Protein AF-A0AAV3XFU6-F1 (afdb_monomer_lite)

Secondary structu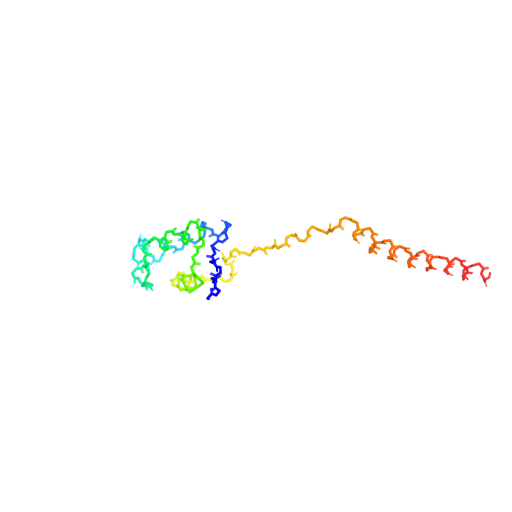re (DSSP, 8-state):
---PPPB-B-GGGHHHHHHHHHHH-SSHHHHHHHHTS-HHHHHHHHTT--B-HHHHHHHHHHTT--HHHHB----------HHHHHHHHHHHHHHHHHHHHHHHHHHHT-

Organism: NCBI:txid2530354

Structure (mmCIF, N/CA/C/O backbone):
data_AF-A0AAV3XFU6-F1
#
_entry.id   AF-A0AAV3XFU6-F1
#
loop_
_atom_site.group_PDB
_atom_site.id
_atom_site.type_symbol
_atom_site.label_atom_id
_atom_site.label_alt_id
_atom_site.label_comp_id
_atom_site.label_asym_id
_atom_site.label_entity_id
_atom_site.label_seq_id
_atom_site.pdbx_PDB_ins_code
_atom_site.Cartn_x
_atom_site.Cartn_y
_atom_site.Cartn_z
_atom_site.occupancy
_atom_site.B_iso_or_equiv
_atom_site.auth_seq_id
_atom_site.auth_comp_id
_atom_site.auth_asym_id
_atom_site.auth_atom_id
_atom_site.pdbx_PDB_model_num
ATOM 1 N N . MET A 1 1 ? 20.176 -5.667 11.728 1.00 44.34 1 MET A N 1
ATOM 2 C CA . MET A 1 1 ? 18.851 -5.887 11.102 1.00 44.34 1 MET A CA 1
ATOM 3 C C . MET A 1 1 ? 18.817 -5.168 9.766 1.00 44.34 1 MET A C 1
ATOM 5 O O . MET A 1 1 ? 18.976 -3.953 9.751 1.00 44.34 1 MET A O 1
ATOM 9 N N . ALA A 1 2 ? 18.648 -5.893 8.660 1.00 57.88 2 ALA A N 1
ATOM 10 C CA . ALA A 1 2 ? 18.373 -5.267 7.370 1.00 57.88 2 ALA A CA 1
ATOM 11 C C . ALA A 1 2 ? 16.975 -4.628 7.427 1.00 57.88 2 ALA A C 1
ATOM 13 O O . ALA A 1 2 ? 16.014 -5.279 7.835 1.00 57.88 2 ALA A O 1
ATOM 14 N N . ARG A 1 3 ? 16.856 -3.344 7.076 1.00 69.12 3 ARG A N 1
ATOM 15 C CA . ARG A 1 3 ? 15.548 -2.701 6.919 1.00 69.12 3 ARG A CA 1
ATOM 16 C C . ARG A 1 3 ? 14.940 -3.218 5.621 1.00 69.12 3 ARG A C 1
ATOM 18 O O . ARG A 1 3 ? 15.413 -2.852 4.551 1.00 69.12 3 ARG A O 1
ATOM 25 N N . THR A 1 4 ? 13.919 -4.065 5.711 1.00 75.25 4 THR A N 1
ATOM 26 C CA . THR A 1 4 ? 13.158 -4.468 4.525 1.00 75.25 4 THR A CA 1
ATOM 27 C C . THR A 1 4 ? 12.521 -3.218 3.913 1.00 75.25 4 THR A C 1
ATOM 29 O O . THR A 1 4 ? 11.790 -2.516 4.622 1.00 75.25 4 THR A O 1
ATOM 32 N N . PRO A 1 5 ? 12.806 -2.890 2.642 1.00 85.38 5 PRO A N 1
ATOM 33 C CA . PRO A 1 5 ? 12.225 -1.722 2.001 1.00 85.38 5 PRO A CA 1
ATOM 34 C C . PRO A 1 5 ? 10.698 -1.852 1.935 1.00 85.38 5 PRO A C 1
ATOM 36 O O . PRO A 1 5 ? 10.150 -2.945 1.783 1.00 85.38 5 PRO A O 1
ATOM 39 N N . GLY A 1 6 ? 10.006 -0.724 2.091 1.00 92.19 6 GLY A N 1
ATOM 40 C CA . GLY A 1 6 ? 8.549 -0.686 2.024 1.00 92.19 6 GLY A CA 1
ATOM 41 C C . GLY A 1 6 ? 8.031 -0.882 0.599 1.00 92.19 6 GLY A C 1
ATOM 42 O O . GLY A 1 6 ? 8.666 -0.466 -0.368 1.00 92.19 6 GLY A O 1
ATOM 43 N N . ILE A 1 7 ? 6.841 -1.464 0.485 1.00 95.88 7 ILE A N 1
ATOM 44 C CA . ILE A 1 7 ? 6.107 -1.622 -0.773 1.00 95.88 7 ILE A CA 1
ATOM 45 C C . ILE A 1 7 ? 5.069 -0.505 -0.861 1.00 95.88 7 ILE A C 1
ATOM 47 O O . ILE A 1 7 ? 4.484 -0.103 0.145 1.00 95.88 7 ILE A O 1
ATOM 51 N N . ARG A 1 8 ? 4.837 0.016 -2.065 1.00 97.06 8 ARG A N 1
ATOM 52 C CA . ARG A 1 8 ? 3.819 1.039 -2.323 1.00 97.06 8 ARG A CA 1
ATOM 53 C C . ARG A 1 8 ? 2.912 0.638 -3.474 1.00 97.06 8 ARG A C 1
ATOM 55 O O . ARG A 1 8 ? 3.316 -0.126 -4.349 1.00 97.06 8 ARG A O 1
ATOM 62 N N . VAL A 1 9 ? 1.705 1.196 -3.475 1.00 97.75 9 VAL A N 1
ATOM 63 C CA . VAL A 1 9 ? 0.767 1.072 -4.593 1.00 97.75 9 VAL A CA 1
ATOM 64 C C . VAL A 1 9 ? 1.355 1.815 -5.787 1.00 97.75 9 VAL A C 1
ATOM 66 O O . VAL A 1 9 ? 1.890 2.916 -5.632 1.00 97.75 9 VAL A O 1
ATOM 69 N N . SER A 1 10 ? 1.278 1.205 -6.963 1.00 96.94 10 SER A N 1
ATOM 70 C CA . SER A 1 10 ? 1.726 1.831 -8.198 1.00 96.94 10 SER A CA 1
ATOM 71 C C . SER A 1 10 ? 0.837 3.031 -8.553 1.00 96.94 10 SER A C 1
ATOM 73 O O . SER A 1 10 ? -0.381 2.930 -8.372 1.00 96.94 10 SER A O 1
ATOM 75 N N . PRO A 1 11 ? 1.386 4.166 -9.031 1.00 95.75 11 PRO A N 1
ATOM 76 C CA . PRO A 1 11 ? 0.608 5.375 -9.309 1.00 95.75 11 PRO A CA 1
ATOM 77 C C . PRO A 1 11 ? -0.644 5.136 -10.163 1.00 9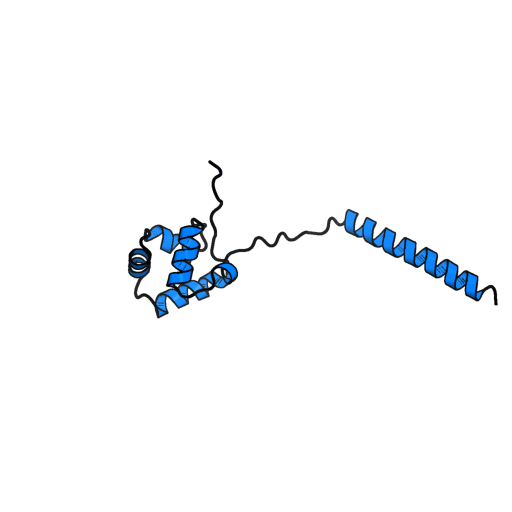5.75 11 PRO A C 1
ATOM 79 O O . PRO A 1 11 ? -1.711 5.661 -9.845 1.00 95.75 11 PRO A O 1
ATOM 82 N N . GLU A 1 12 ? -0.548 4.280 -11.180 1.00 96.44 12 GLU A N 1
ATOM 83 C CA . GLU A 1 12 ? -1.643 3.921 -12.084 1.00 96.44 12 GLU A CA 1
ATOM 84 C C . GLU A 1 12 ? -2.782 3.137 -11.405 1.00 96.44 12 GLU A C 1
ATOM 86 O O . GLU A 1 12 ? -3.911 3.134 -11.889 1.00 96.44 12 GLU A O 1
ATOM 91 N N . HIS A 1 13 ? -2.525 2.533 -10.242 1.00 97.56 13 HIS A N 1
ATOM 92 C CA . HIS A 1 13 ? -3.503 1.754 -9.482 1.00 97.56 13 HIS A CA 1
ATOM 93 C C . HIS A 1 13 ? -4.111 2.516 -8.293 1.00 97.56 13 HIS A C 1
ATOM 95 O O . HIS A 1 13 ? -5.066 2.025 -7.688 1.00 97.56 13 HIS A O 1
ATOM 101 N N . ILE A 1 14 ? -3.624 3.719 -7.954 1.00 97.31 14 ILE A N 1
ATOM 102 C CA . ILE A 1 14 ? -4.099 4.482 -6.781 1.00 97.31 14 ILE A CA 1
ATOM 103 C C . ILE A 1 14 ? -5.614 4.711 -6.835 1.00 97.31 14 ILE A C 1
ATOM 105 O O . ILE A 1 14 ? -6.313 4.513 -5.836 1.00 97.31 14 ILE A O 1
ATOM 109 N N . GLN A 1 15 ? -6.137 5.102 -7.998 1.00 97.25 15 GLN A N 1
ATOM 110 C CA . GLN A 1 15 ? -7.563 5.383 -8.145 1.00 97.25 15 GLN A CA 1
ATOM 111 C C . GLN A 1 15 ? -8.412 4.113 -8.003 1.00 97.25 15 GLN A C 1
ATOM 113 O O . GLN A 1 15 ? -9.414 4.123 -7.288 1.00 97.25 15 GLN A O 1
ATOM 118 N N . THR A 1 16 ? -7.978 3.005 -8.606 1.00 96.50 16 THR A N 1
ATOM 119 C CA . THR A 1 16 ? -8.628 1.687 -8.502 1.00 96.50 16 THR A CA 1
ATOM 120 C C . THR A 1 16 ? -8.714 1.217 -7.052 1.00 96.50 16 THR A C 1
ATOM 122 O O . THR A 1 16 ? -9.761 0.761 -6.582 1.00 96.50 16 THR A O 1
ATOM 125 N N . VAL A 1 17 ? -7.622 1.378 -6.307 1.00 96.81 17 VAL A N 1
ATOM 126 C CA . VAL A 1 17 ? -7.542 0.996 -4.898 1.00 96.81 17 VAL A CA 1
ATOM 127 C C . VAL A 1 17 ? -8.494 1.857 -4.051 1.00 96.81 17 VAL A C 1
ATOM 129 O O . VAL A 1 17 ? -9.263 1.316 -3.255 1.00 96.81 17 VAL A O 1
ATOM 132 N N . LYS A 1 18 ? -8.547 3.180 -4.280 1.00 97.06 18 LYS A N 1
ATOM 133 C CA . LYS A 1 18 ? -9.506 4.083 -3.607 1.00 97.06 18 LYS A CA 1
ATOM 134 C C . LYS A 1 18 ? -10.966 3.746 -3.923 1.00 97.06 18 LYS A C 1
ATOM 136 O O . LYS A 1 18 ? -11.788 3.726 -3.015 1.00 97.06 18 LYS A O 1
ATOM 141 N N . GLN A 1 19 ? -11.302 3.443 -5.175 1.00 96.69 19 GLN A N 1
ATOM 142 C CA . GLN A 1 19 ? -12.661 3.024 -5.546 1.00 96.69 19 GLN A CA 1
ATOM 143 C C . GLN A 1 19 ? -13.067 1.716 -4.858 1.00 96.69 19 GLN A C 1
ATOM 145 O O . GLN A 1 19 ? -14.212 1.565 -4.435 1.00 96.69 19 GLN A O 1
ATOM 150 N N . THR A 1 20 ? -12.125 0.785 -4.706 1.00 96.00 20 THR A N 1
ATOM 151 C CA . THR A 1 20 ? -12.364 -0.493 -4.023 1.00 96.00 20 THR A CA 1
ATOM 152 C C . THR A 1 20 ? -12.670 -0.299 -2.539 1.00 96.00 20 THR A C 1
ATOM 154 O O . THR A 1 20 ? -13.543 -0.989 -2.015 1.00 96.00 20 THR A O 1
ATOM 157 N N . LEU A 1 21 ? -12.022 0.672 -1.879 1.00 95.44 21 LEU A N 1
ATOM 158 C CA . LEU A 1 21 ? -12.353 1.046 -0.502 1.00 95.44 21 LEU A CA 1
ATOM 159 C C . LEU A 1 21 ? -13.837 1.399 -0.379 1.00 95.44 21 LEU A C 1
ATOM 161 O O . LEU A 1 21 ? -14.528 0.753 0.395 1.00 95.44 21 LEU A O 1
ATOM 165 N N . TYR A 1 22 ? -14.334 2.350 -1.178 1.00 92.56 22 TYR A N 1
ATOM 166 C CA . TYR A 1 22 ? -15.724 2.821 -1.087 1.00 92.56 22 TYR A CA 1
ATOM 167 C C . TYR A 1 22 ? -16.769 1.729 -1.349 1.00 92.56 22 TYR A C 1
ATOM 169 O O . TYR A 1 22 ? -17.897 1.835 -0.880 1.00 92.56 22 TYR A O 1
ATOM 177 N N . ARG A 1 23 ? -16.407 0.672 -2.086 1.00 94.31 23 ARG A N 1
ATOM 178 C CA . ARG A 1 23 ? -17.294 -0.471 -2.353 1.00 94.31 23 ARG A CA 1
ATOM 179 C C . ARG A 1 23 ? -17.383 -1.460 -1.191 1.00 94.31 23 ARG A C 1
ATOM 181 O O . ARG A 1 23 ? -18.346 -2.213 -1.128 1.00 94.31 23 ARG A O 1
ATOM 188 N N . ARG A 1 24 ? -16.370 -1.515 -0.321 1.00 94.62 24 ARG A N 1
ATOM 189 C CA . ARG A 1 24 ? -16.245 -2.546 0.727 1.00 94.62 24 ARG A CA 1
ATOM 190 C C . ARG A 1 24 ? -16.285 -1.990 2.146 1.00 94.62 24 ARG A C 1
ATOM 192 O O . ARG A 1 24 ? -16.674 -2.707 3.058 1.00 94.62 24 ARG A O 1
ATOM 199 N N . PHE A 1 25 ? -15.871 -0.742 2.332 1.00 95.81 25 PHE A N 1
ATOM 200 C CA . PHE A 1 25 ? -15.739 -0.097 3.630 1.00 95.81 25 PHE A CA 1
ATOM 201 C C . PHE A 1 25 ? -16.299 1.327 3.568 1.00 95.81 25 PHE A C 1
ATOM 203 O O . PHE A 1 25 ? -15.934 2.083 2.663 1.00 95.81 25 PHE A O 1
ATOM 210 N N . PRO A 1 26 ? -17.122 1.741 4.546 1.00 93.69 26 PRO A N 1
ATOM 211 C CA . PRO A 1 26 ? -17.630 3.109 4.604 1.00 93.69 26 PRO A CA 1
ATOM 212 C C . PRO A 1 26 ? -16.513 4.150 4.760 1.00 93.69 26 PRO A C 1
ATOM 214 O O . PRO A 1 26 ? -16.572 5.228 4.166 1.00 93.69 26 PRO A O 1
ATOM 217 N N . ARG A 1 27 ? -15.482 3.852 5.566 1.00 96.31 27 ARG A N 1
ATOM 218 C CA . ARG A 1 27 ? -14.363 4.760 5.860 1.00 96.31 27 ARG A CA 1
ATOM 219 C C . ARG A 1 27 ? -13.039 3.999 5.962 1.00 96.31 27 ARG A C 1
ATOM 221 O O . ARG A 1 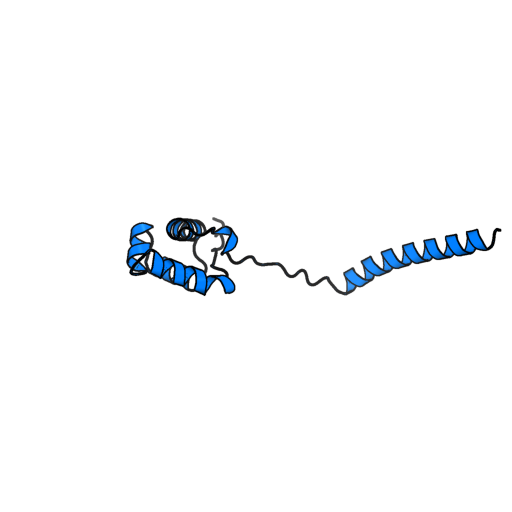27 ? -12.989 2.802 6.221 1.00 96.31 27 ARG A O 1
ATOM 228 N N . GLN A 1 28 ? -11.926 4.729 5.849 1.00 97.31 28 GLN A N 1
ATOM 229 C CA . GLN A 1 28 ? -10.583 4.154 6.034 1.00 97.31 28 GLN A CA 1
ATOM 230 C C . GLN A 1 28 ? -10.335 3.607 7.447 1.00 97.31 28 GLN A C 1
ATOM 232 O O . GLN A 1 28 ? -9.514 2.707 7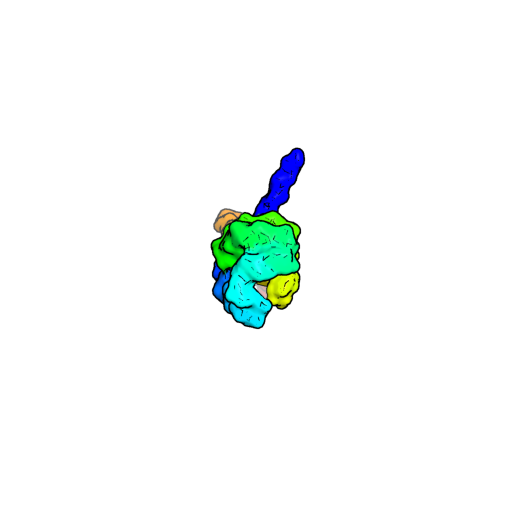.593 1.00 97.31 28 GLN A O 1
ATOM 237 N N . ILE A 1 29 ? -10.998 4.154 8.475 1.00 97.88 29 ILE A N 1
ATOM 238 C CA . ILE A 1 29 ? -10.846 3.659 9.852 1.00 97.88 29 ILE A CA 1
ATOM 239 C C . ILE A 1 29 ? -11.449 2.260 10.005 1.00 97.88 29 ILE A C 1
ATOM 241 O O . ILE A 1 29 ? -10.816 1.407 10.609 1.00 97.88 29 ILE A O 1
ATOM 245 N N . ASP A 1 30 ? -12.579 1.992 9.345 1.00 98.00 30 ASP A N 1
ATOM 246 C CA . ASP A 1 30 ? -13.245 0.689 9.405 1.00 98.00 30 ASP A CA 1
ATOM 247 C C . ASP A 1 30 ? -12.357 -0.401 8.766 1.00 98.00 30 ASP A C 1
ATOM 249 O O . ASP A 1 30 ? -12.251 -1.515 9.273 1.00 98.00 30 ASP A O 1
ATOM 253 N N . LEU A 1 31 ? -11.634 -0.066 7.686 1.00 98.25 31 LEU A N 1
ATOM 254 C CA . LEU A 1 31 ? -10.609 -0.946 7.111 1.00 98.25 31 LEU A CA 1
ATOM 255 C C . LEU A 1 31 ? -9.408 -1.124 8.050 1.00 98.25 31 LEU A C 1
ATOM 257 O O . LEU A 1 31 ? -8.893 -2.232 8.179 1.00 98.25 31 LEU A O 1
ATOM 261 N N . ALA A 1 32 ? -8.940 -0.042 8.676 1.00 98.12 32 ALA A N 1
ATOM 262 C CA . ALA A 1 32 ? -7.796 -0.081 9.583 1.00 98.12 32 ALA A CA 1
ATOM 263 C C . ALA A 1 32 ? -8.062 -1.017 10.772 1.00 98.12 32 ALA A C 1
ATOM 265 O O . ALA A 1 32 ? -7.241 -1.885 11.063 1.00 98.12 32 ALA A O 1
ATOM 266 N N . GLU A 1 33 ? -9.244 -0.903 11.380 1.00 97.94 33 GLU A N 1
ATOM 267 C CA . GLU A 1 33 ? -9.721 -1.783 12.449 1.00 97.94 33 GLU A CA 1
ATOM 268 C C . GLU A 1 33 ? -9.859 -3.230 11.965 1.00 97.94 33 GLU A C 1
ATOM 270 O O . GLU A 1 33 ? -9.358 -4.148 12.611 1.00 97.94 33 GLU A O 1
ATOM 275 N N . ALA A 1 34 ? -10.445 -3.447 10.784 1.00 97.62 34 ALA A N 1
ATOM 276 C CA . ALA A 1 34 ? -10.660 -4.787 10.238 1.00 97.62 34 ALA A CA 1
ATOM 277 C C . ALA A 1 34 ? -9.373 -5.532 9.827 1.00 97.62 34 ALA A C 1
ATOM 279 O O . ALA A 1 34 ? -9.430 -6.745 9.591 1.00 97.62 34 ALA A O 1
ATOM 280 N N . VAL A 1 35 ? -8.254 -4.815 9.682 1.00 97.56 35 VAL A N 1
ATOM 281 C CA . VAL A 1 35 ? -6.912 -5.355 9.399 1.00 97.56 35 VAL A CA 1
ATOM 282 C C . VAL A 1 35 ? -6.029 -5.365 10.658 1.00 97.56 35 VAL A C 1
ATOM 284 O O . VAL A 1 35 ? -5.051 -6.102 10.710 1.00 97.56 35 VAL A O 1
ATOM 287 N N . GLY A 1 36 ? -6.363 -4.579 11.686 1.00 97.75 36 GLY A N 1
ATOM 288 C CA . GLY A 1 36 ? -5.550 -4.445 12.898 1.00 97.75 36 GLY A CA 1
ATOM 289 C C . GLY A 1 36 ? -4.324 -3.541 12.722 1.00 97.75 36 GLY A C 1
ATOM 290 O O . GLY A 1 36 ? -3.287 -3.772 13.338 1.00 97.75 36 GLY A O 1
ATOM 291 N N . VAL A 1 37 ? -4.418 -2.511 11.875 1.00 97.88 37 VAL A N 1
ATOM 292 C CA . VAL A 1 37 ? -3.336 -1.540 11.626 1.00 97.88 37 VAL A CA 1
ATOM 293 C C . VAL A 1 37 ? -3.785 -0.116 11.931 1.00 97.88 37 VAL A C 1
ATOM 295 O O . VAL A 1 37 ? -4.968 0.182 12.057 1.00 97.88 37 VAL A O 1
ATOM 298 N N . SER A 1 38 ? -2.832 0.812 12.015 1.00 98.00 38 SER A N 1
ATOM 299 C CA . SER A 1 38 ? -3.167 2.221 12.217 1.00 98.00 38 SER A CA 1
ATOM 300 C C . SER A 1 38 ? -3.857 2.836 10.990 1.00 98.00 38 SER A C 1
ATOM 302 O O . SER A 1 38 ? -3.528 2.533 9.837 1.00 98.00 38 SER A O 1
ATOM 304 N N . ARG A 1 39 ? -4.752 3.804 11.223 1.00 97.94 39 ARG A N 1
ATOM 305 C CA . ARG A 1 39 ? -5.365 4.595 10.141 1.00 97.94 39 ARG A CA 1
ATOM 306 C C . ARG A 1 39 ? -4.318 5.301 9.274 1.00 97.94 39 ARG A C 1
ATOM 308 O O . ARG A 1 39 ? -4.515 5.422 8.068 1.00 97.94 39 ARG A O 1
ATOM 315 N N . SER A 1 40 ? -3.201 5.753 9.850 1.00 98.12 40 SER A N 1
ATOM 316 C CA . SER A 1 40 ? -2.130 6.424 9.098 1.00 98.12 40 SER A CA 1
ATOM 317 C C . SER A 1 40 ? -1.396 5.469 8.148 1.00 98.12 40 SER A C 1
ATOM 319 O O . SER A 1 40 ? -1.012 5.884 7.052 1.00 98.12 40 SER A O 1
ATOM 321 N N . THR A 1 41 ? -1.267 4.186 8.503 1.00 98.25 41 THR A N 1
ATOM 322 C CA . THR A 1 41 ? -0.785 3.131 7.594 1.00 98.25 41 THR A CA 1
ATOM 323 C C . THR A 1 41 ? -1.721 2.977 6.400 1.00 98.25 41 THR A C 1
ATOM 325 O O . THR A 1 41 ? -1.269 3.008 5.257 1.00 98.25 41 THR A O 1
ATOM 328 N N . VAL A 1 42 ? -3.029 2.898 6.649 1.00 98.25 42 VAL A N 1
ATOM 329 C CA . VAL A 1 42 ? -4.047 2.815 5.592 1.00 98.25 42 VAL A CA 1
ATOM 330 C C . VAL A 1 42 ? -4.033 4.062 4.702 1.00 98.25 42 VAL A C 1
ATOM 332 O O . VAL A 1 42 ? -4.023 3.958 3.476 1.00 98.25 42 VAL A O 1
ATOM 335 N N . THR A 1 43 ? -3.930 5.254 5.294 1.00 98.31 43 THR A N 1
ATOM 336 C CA . THR A 1 43 ? -3.775 6.513 4.547 1.00 98.31 43 THR A CA 1
ATOM 337 C C . THR A 1 43 ? -2.508 6.505 3.690 1.00 98.31 43 THR A C 1
ATOM 339 O O . THR A 1 43 ? -2.527 6.989 2.560 1.00 98.31 43 THR A O 1
ATOM 342 N N . SER A 1 44 ? -1.403 5.959 4.200 1.00 98.38 44 SER A N 1
ATOM 343 C CA . SER A 1 44 ? -0.146 5.844 3.453 1.00 98.38 44 SER A CA 1
ATOM 344 C C . SER A 1 44 ? -0.300 4.915 2.249 1.00 98.38 44 SER A C 1
ATOM 346 O O . SER A 1 44 ? 0.054 5.308 1.138 1.00 98.38 44 SER A O 1
ATOM 348 N N . TYR A 1 45 ? -0.928 3.753 2.444 1.00 98.38 45 TYR A N 1
ATOM 349 C CA . TYR A 1 45 ? -1.244 2.797 1.383 1.00 98.38 45 TYR A CA 1
ATOM 350 C C . TYR A 1 45 ? -2.074 3.437 0.255 1.00 98.38 45 TYR A C 1
ATOM 352 O O . TYR A 1 45 ? -1.655 3.423 -0.902 1.00 98.38 45 TYR A O 1
ATOM 360 N N . PHE A 1 46 ? -3.190 4.103 0.583 1.00 98.06 46 PHE A N 1
ATOM 361 C CA . PHE A 1 46 ? -4.059 4.749 -0.416 1.00 98.06 46 PHE A CA 1
ATOM 362 C C . PHE A 1 46 ? -3.430 5.948 -1.134 1.00 98.06 46 PHE A C 1
ATOM 364 O O . PHE A 1 46 ? -3.959 6.389 -2.153 1.00 98.06 46 PHE A O 1
ATOM 371 N N . ASN A 1 47 ? -2.335 6.501 -0.615 1.00 97.31 47 ASN A N 1
ATOM 372 C CA . ASN A 1 47 ? -1.626 7.624 -1.226 1.00 97.31 47 ASN A CA 1
ATOM 373 C C . ASN A 1 47 ? -0.323 7.198 -1.920 1.00 97.31 47 ASN A C 1
ATOM 375 O O . ASN A 1 47 ? 0.498 8.054 -2.237 1.00 97.31 47 ASN A O 1
ATOM 379 N N . GLY A 1 48 ? -0.107 5.893 -2.130 1.00 96.69 48 GLY A N 1
ATOM 380 C CA . GLY A 1 48 ? 1.093 5.391 -2.804 1.00 96.69 48 GLY A CA 1
ATOM 381 C C . GLY A 1 48 ? 2.382 5.630 -2.012 1.00 96.69 48 GLY A C 1
ATOM 382 O O . GLY A 1 48 ? 3.468 5.675 -2.590 1.00 96.69 48 GLY A O 1
ATOM 383 N N . LYS A 1 49 ? 2.292 5.799 -0.688 1.00 96.94 49 LYS A N 1
ATOM 384 C CA . LYS A 1 49 ? 3.470 5.875 0.181 1.00 96.94 49 LYS A CA 1
ATOM 385 C C . LYS A 1 49 ? 3.934 4.459 0.548 1.00 96.94 49 LYS A C 1
ATOM 387 O O . LYS A 1 49 ? 3.088 3.577 0.702 1.00 96.94 49 LYS A O 1
ATOM 392 N N . PRO A 1 50 ? 5.250 4.228 0.707 1.00 96.44 50 PRO A N 1
ATOM 393 C CA . PRO A 1 50 ? 5.755 2.936 1.154 1.00 96.44 50 PRO A CA 1
ATOM 394 C C . PRO A 1 50 ? 5.189 2.544 2.522 1.00 96.44 50 PRO A C 1
ATOM 396 O O . PRO A 1 50 ? 5.213 3.335 3.464 1.00 96.44 50 PRO A O 1
ATOM 399 N N . VAL A 1 51 ? 4.714 1.307 2.631 1.00 97.31 51 VAL A N 1
ATOM 400 C CA . VAL A 1 51 ? 4.316 0.649 3.883 1.00 97.31 51 VAL A CA 1
ATOM 401 C C . VAL A 1 51 ? 5.060 -0.682 4.008 1.00 97.31 51 VAL A C 1
ATOM 403 O O . VAL A 1 51 ? 5.666 -1.148 3.043 1.00 97.31 51 VAL A O 1
ATOM 406 N N . SER A 1 52 ? 5.067 -1.301 5.191 1.00 96.06 52 SER A N 1
ATOM 407 C CA . SER A 1 52 ? 5.719 -2.608 5.349 1.00 96.06 52 SER A CA 1
ATOM 408 C C . SER A 1 52 ? 5.092 -3.652 4.408 1.00 96.06 52 SER A C 1
ATOM 410 O O . SER A 1 52 ? 3.887 -3.574 4.145 1.00 96.06 52 SER A O 1
ATOM 412 N N . PRO A 1 53 ? 5.864 -4.642 3.918 1.00 96.44 53 PRO A N 1
ATOM 413 C CA . PRO A 1 53 ? 5.326 -5.700 3.062 1.00 96.44 53 PRO A CA 1
ATOM 414 C C . PRO A 1 53 ? 4.116 -6.412 3.672 1.00 96.44 53 PRO A C 1
ATOM 416 O O . PRO A 1 53 ? 3.114 -6.599 2.991 1.00 96.44 53 PRO A O 1
ATOM 419 N N . THR A 1 54 ? 4.168 -6.718 4.972 1.00 97.00 54 THR A N 1
ATOM 420 C CA . THR A 1 54 ? 3.050 -7.320 5.709 1.00 97.00 54 THR A CA 1
ATOM 421 C C . THR A 1 54 ? 1.801 -6.445 5.638 1.00 97.00 54 THR A C 1
ATOM 423 O O . THR A 1 54 ? 0.766 -6.907 5.177 1.00 97.00 54 THR A O 1
ATOM 426 N N . ASN A 1 55 ? 1.901 -5.156 5.986 1.00 97.62 55 ASN A N 1
ATOM 427 C CA . ASN A 1 55 ? 0.746 -4.255 5.934 1.00 97.62 55 ASN A CA 1
ATOM 428 C C . ASN A 1 55 ? 0.215 -4.101 4.502 1.00 97.62 55 ASN A C 1
ATOM 430 O O . ASN A 1 55 ? -0.992 -4.023 4.303 1.00 97.62 55 ASN A O 1
ATOM 434 N N . PHE A 1 56 ? 1.099 -4.069 3.500 1.00 98.25 56 PHE A N 1
ATOM 435 C CA . PHE A 1 56 ? 0.702 -3.984 2.096 1.00 98.25 56 PHE A CA 1
ATOM 436 C C . PHE A 1 56 ? -0.130 -5.195 1.661 1.00 98.25 56 PHE A C 1
ATOM 438 O O . PHE A 1 56 ? -1.184 -5.028 1.042 1.00 98.25 56 PHE A O 1
ATOM 445 N N . ILE A 1 57 ? 0.341 -6.400 1.989 1.00 97.94 57 ILE A N 1
ATOM 446 C CA . ILE A 1 57 ? -0.317 -7.663 1.644 1.00 97.94 57 ILE A CA 1
ATOM 447 C C . ILE A 1 57 ? -1.656 -7.770 2.375 1.00 97.94 57 ILE A C 1
ATOM 449 O O . ILE A 1 57 ? -2.676 -7.982 1.725 1.00 97.94 57 ILE A O 1
ATOM 453 N N . GLU A 1 58 ? -1.681 -7.537 3.688 1.00 98.31 58 GLU A N 1
ATOM 454 C CA . GLU A 1 58 ? -2.899 -7.653 4.499 1.00 98.31 58 GLU A CA 1
ATOM 455 C C . GLU A 1 58 ? -3.990 -6.666 4.063 1.00 98.31 58 GLU A C 1
ATOM 457 O O . GLU A 1 58 ? -5.144 -7.052 3.863 1.00 98.31 58 GLU A O 1
ATOM 462 N N . ILE A 1 59 ? -3.633 -5.397 3.820 1.00 98.50 59 ILE A N 1
ATOM 463 C CA . ILE A 1 59 ? -4.586 -4.397 3.318 1.00 98.50 59 ILE A CA 1
ATOM 464 C C . ILE A 1 59 ? -5.119 -4.802 1.934 1.00 98.50 59 ILE A C 1
ATOM 466 O O . ILE A 1 59 ? -6.324 -4.720 1.690 1.00 98.50 59 ILE A O 1
ATOM 470 N N . SER A 1 60 ? -4.247 -5.264 1.032 1.00 98.25 60 SER A N 1
ATOM 471 C CA . SER A 1 60 ? -4.645 -5.675 -0.323 1.00 98.25 60 SER A CA 1
ATOM 472 C C . SER A 1 60 ? -5.575 -6.889 -0.295 1.00 98.25 60 SER A C 1
ATOM 474 O O . SER A 1 60 ? -6.616 -6.877 -0.952 1.00 98.25 60 SER A O 1
ATOM 476 N N . ASN A 1 61 ? -5.259 -7.890 0.530 1.00 98.00 61 ASN A N 1
ATOM 477 C CA . ASN A 1 61 ? -6.089 -9.074 0.731 1.00 98.00 61 ASN A CA 1
ATOM 478 C C . ASN A 1 61 ? -7.464 -8.693 1.286 1.00 98.00 61 ASN A C 1
ATOM 480 O O . ASN A 1 61 ? -8.485 -9.146 0.770 1.00 98.00 61 ASN A O 1
ATOM 484 N N . LYS A 1 62 ? -7.515 -7.794 2.279 1.00 98.00 62 LYS A N 1
ATOM 485 C CA . LYS A 1 62 ? -8.781 -7.319 2.854 1.00 98.00 62 LYS A CA 1
ATOM 486 C C . LYS A 1 62 ? -9.645 -6.556 1.845 1.00 98.00 62 LYS A C 1
ATOM 488 O O . LYS A 1 62 ? -10.872 -6.638 1.888 1.00 98.00 62 LYS A O 1
ATOM 493 N N . LEU A 1 63 ? -9.019 -5.845 0.909 1.00 97.19 63 LEU A N 1
ATOM 494 C CA . LEU A 1 63 ? -9.693 -5.182 -0.210 1.00 97.19 63 LEU A CA 1
ATOM 495 C C . LEU A 1 63 ? -10.043 -6.138 -1.367 1.00 97.19 63 LEU A C 1
ATOM 497 O O . LEU A 1 63 ? -10.739 -5.731 -2.299 1.00 97.19 63 LEU A O 1
ATOM 501 N N . GLY A 1 64 ? -9.609 -7.401 -1.317 1.00 97.12 64 GLY A N 1
ATOM 502 C CA . GLY A 1 64 ? -9.804 -8.383 -2.385 1.00 97.12 64 GLY A CA 1
ATOM 503 C C . GLY A 1 64 ? -9.016 -8.053 -3.655 1.00 97.12 64 GLY A C 1
ATOM 504 O O . GLY A 1 64 ? -9.512 -8.277 -4.756 1.00 97.12 64 GLY A O 1
ATOM 505 N N . LEU A 1 65 ? -7.827 -7.465 -3.509 1.00 97.31 65 LEU A N 1
ATOM 506 C CA . LEU A 1 65 ? -6.952 -7.053 -4.603 1.00 97.31 65 LEU A CA 1
ATOM 507 C C . LEU A 1 65 ? -5.718 -7.956 -4.677 1.00 97.31 65 LEU A C 1
ATOM 509 O O . LEU A 1 65 ? -5.121 -8.296 -3.657 1.00 97.31 65 LEU A O 1
ATOM 513 N N . ASN A 1 66 ? -5.285 -8.284 -5.896 1.00 97.69 66 ASN A N 1
ATOM 514 C CA . ASN A 1 66 ? -4.004 -8.950 -6.119 1.00 97.69 66 ASN A CA 1
ATOM 515 C C . ASN A 1 66 ? -2.861 -7.959 -5.839 1.00 97.69 66 ASN A C 1
ATOM 517 O O . ASN A 1 66 ? -2.609 -7.048 -6.633 1.00 97.69 66 ASN A O 1
ATOM 521 N N . TRP A 1 67 ? -2.170 -8.137 -4.711 1.00 97.12 67 TRP A N 1
ATOM 522 C CA . TRP A 1 67 ? -1.131 -7.213 -4.256 1.00 97.12 67 TRP A CA 1
ATOM 523 C C . TRP A 1 67 ? 0.060 -7.136 -5.230 1.00 97.12 67 TRP A C 1
ATOM 525 O O . TRP A 1 67 ? 0.633 -6.062 -5.419 1.00 97.12 67 TRP A O 1
ATOM 535 N N . GLN A 1 68 ? 0.410 -8.231 -5.915 1.00 96.25 68 GLN A N 1
ATOM 536 C CA . GLN A 1 68 ? 1.490 -8.247 -6.906 1.00 96.25 68 GLN A CA 1
ATOM 537 C C . GLN A 1 68 ? 1.144 -7.441 -8.160 1.00 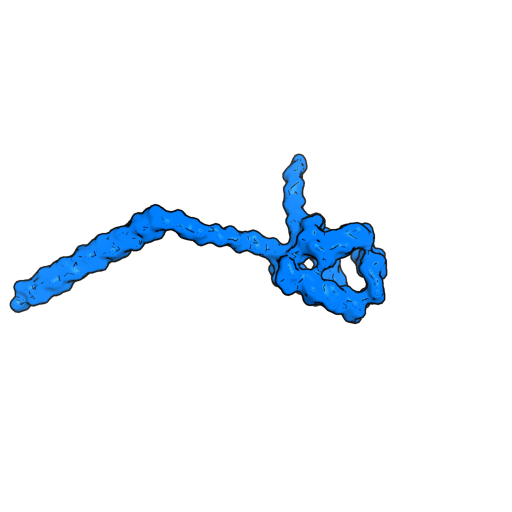96.25 68 GLN A C 1
ATOM 539 O O . GLN A 1 68 ? 2.056 -6.937 -8.819 1.00 96.25 68 GLN A O 1
ATOM 544 N N . ALA A 1 69 ? -0.141 -7.347 -8.508 1.00 96.44 69 ALA A N 1
ATOM 545 C CA . ALA A 1 69 ? -0.611 -6.611 -9.679 1.00 96.44 69 ALA A CA 1
ATOM 546 C C . ALA A 1 69 ? -0.625 -5.094 -9.440 1.00 96.44 69 ALA A C 1
ATOM 548 O O . ALA A 1 69 ? -0.308 -4.330 -10.343 1.00 96.44 69 ALA A O 1
ATOM 549 N N . ILE A 1 70 ? -0.948 -4.666 -8.217 1.00 97.06 70 ILE A N 1
ATOM 550 C CA . ILE A 1 70 ? -1.070 -3.241 -7.867 1.00 97.06 70 ILE A CA 1
ATOM 551 C C . ILE A 1 70 ? 0.198 -2.645 -7.243 1.00 97.06 70 ILE A C 1
ATOM 553 O O . ILE A 1 70 ? 0.247 -1.440 -6.987 1.00 97.06 70 ILE A O 1
ATOM 557 N N . SER A 1 71 ? 1.201 -3.468 -6.926 1.00 96.56 71 SER A N 1
ATOM 558 C CA . SER A 1 71 ? 2.454 -2.994 -6.333 1.00 96.56 71 SER A CA 1
ATOM 559 C C . SER A 1 71 ? 3.322 -2.289 -7.370 1.00 96.56 71 SER A C 1
ATOM 561 O O . SER A 1 71 ? 3.434 -2.720 -8.517 1.00 96.56 71 SER A O 1
ATOM 563 N N . TYR A 1 72 ? 3.957 -1.192 -6.955 1.00 95.31 72 TYR A N 1
ATOM 564 C CA . TYR A 1 72 ? 4.916 -0.488 -7.794 1.00 95.31 72 TYR A CA 1
ATOM 565 C C . TYR A 1 72 ? 6.121 -1.389 -8.060 1.00 95.31 72 TYR A C 1
ATOM 567 O O . TYR A 1 72 ? 6.883 -1.704 -7.142 1.00 95.31 72 TYR A O 1
ATOM 575 N N . ARG A 1 73 ? 6.317 -1.766 -9.322 1.00 85.62 73 ARG A N 1
ATOM 576 C CA . ARG A 1 73 ? 7.533 -2.438 -9.772 1.00 85.62 73 ARG A CA 1
ATOM 577 C C . ARG A 1 73 ? 8.481 -1.369 -10.288 1.00 85.62 73 ARG A C 1
ATOM 579 O O . ARG A 1 73 ? 8.143 -0.644 -11.221 1.00 85.62 73 ARG A O 1
ATOM 586 N N . GLN A 1 74 ? 9.672 -1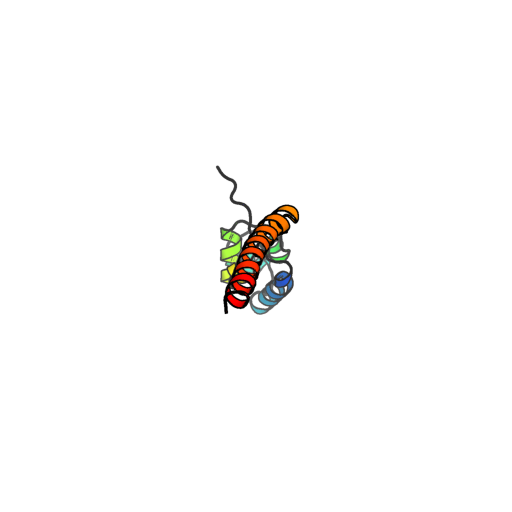.270 -9.700 1.00 67.56 74 GLN A N 1
ATOM 587 C CA . GLN A 1 74 ? 10.774 -0.607 -10.388 1.00 67.56 74 GLN A CA 1
ATOM 588 C C . GLN A 1 74 ? 11.107 -1.474 -11.599 1.00 67.56 74 GLN A C 1
ATOM 590 O O . GLN A 1 74 ? 11.886 -2.418 -11.508 1.00 67.56 74 GLN A O 1
ATOM 595 N N . ILE A 1 75 ? 10.463 -1.192 -12.730 1.00 60.03 75 ILE A N 1
ATOM 596 C CA . ILE A 1 75 ? 11.018 -1.591 -14.011 1.00 60.03 75 ILE A CA 1
ATOM 597 C C . ILE A 1 75 ? 12.313 -0.796 -14.086 1.00 60.03 75 ILE A C 1
ATOM 599 O O . ILE A 1 75 ? 12.285 0.418 -14.299 1.00 60.03 75 ILE A O 1
ATOM 603 N N . ASN A 1 76 ? 13.437 -1.458 -13.820 1.00 53.41 76 ASN A N 1
ATOM 604 C CA . ASN A 1 76 ? 14.718 -0.934 -14.245 1.00 53.41 76 ASN A CA 1
ATOM 605 C C . ASN A 1 76 ? 14.579 -0.784 -15.753 1.00 53.41 76 ASN A C 1
ATOM 607 O O . ASN A 1 76 ? 14.593 -1.773 -16.484 1.00 53.41 76 ASN A O 1
ATOM 611 N N . LYS A 1 77 ? 14.358 0.449 -16.213 1.00 51.31 77 LYS A N 1
ATOM 612 C CA . LYS A 1 77 ? 14.652 0.785 -17.593 1.00 51.31 77 LYS A CA 1
ATOM 613 C C . LYS A 1 77 ? 16.145 0.544 -17.701 1.00 51.31 77 LYS A C 1
ATOM 615 O O . LYS A 1 77 ? 16.938 1.353 -17.231 1.00 51.31 77 LYS A O 1
ATOM 620 N N . PHE A 1 78 ? 16.512 -0.631 -18.192 1.00 53.62 78 PHE A N 1
ATOM 621 C CA . PHE A 1 78 ? 17.840 -0.831 -18.718 1.00 53.62 78 PHE A CA 1
ATOM 622 C C . PHE A 1 78 ? 17.867 0.083 -19.933 1.00 53.62 78 PHE A C 1
ATOM 624 O O . PHE A 1 78 ? 17.342 -0.271 -20.983 1.00 53.62 78 PHE A O 1
ATOM 631 N N . GLU A 1 79 ? 18.305 1.327 -19.745 1.00 62.06 79 GLU A N 1
ATOM 632 C CA . GLU A 1 79 ? 18.719 2.118 -20.887 1.00 62.06 79 GLU A CA 1
ATOM 633 C C . GLU A 1 79 ? 19.938 1.375 -21.419 1.00 62.06 79 GLU A C 1
ATOM 635 O O . GLU A 1 79 ? 20.937 1.280 -20.694 1.00 62.06 79 GLU A O 1
ATOM 640 N N . PRO A 1 80 ? 19.832 0.720 -22.590 1.00 62.47 80 PRO A N 1
ATOM 641 C CA . PRO A 1 80 ? 20.970 0.009 -23.132 1.00 62.47 80 PRO A CA 1
ATOM 642 C C . PRO A 1 80 ? 22.099 1.025 -23.235 1.00 62.47 80 PRO A C 1
ATOM 644 O O . PRO A 1 80 ? 21.899 2.108 -23.787 1.00 62.47 80 PRO A O 1
ATOM 647 N N . ASN A 1 81 ? 23.254 0.710 -22.642 1.00 73.50 81 ASN A N 1
ATOM 648 C CA . ASN A 1 81 ? 24.429 1.554 -22.793 1.00 73.50 81 ASN A CA 1
ATOM 649 C C . ASN A 1 81 ? 24.656 1.705 -24.303 1.00 73.50 81 ASN A C 1
ATOM 651 O O . ASN A 1 81 ? 24.913 0.687 -24.953 1.00 73.50 81 ASN A O 1
ATOM 655 N N . PRO A 1 82 ? 24.548 2.921 -24.871 1.00 73.19 82 PRO A N 1
ATOM 656 C CA . PRO A 1 82 ? 24.612 3.098 -26.314 1.00 73.19 82 PRO A CA 1
ATOM 657 C C . PRO A 1 82 ? 25.891 2.504 -26.903 1.00 73.19 82 PRO A C 1
ATOM 659 O O . PRO A 1 82 ? 25.856 1.955 -27.993 1.00 73.19 82 PRO A O 1
ATOM 662 N N . LEU A 1 83 ? 26.998 2.537 -26.152 1.00 75.81 83 LEU A N 1
ATOM 663 C CA . LEU A 1 83 ? 28.278 1.966 -26.571 1.00 75.81 83 LEU A CA 1
ATOM 664 C C . LEU A 1 83 ? 28.264 0.429 -26.606 1.00 75.81 83 LEU A C 1
ATOM 666 O O . LEU A 1 83 ? 28.823 -0.148 -27.528 1.00 75.81 83 LEU A O 1
ATOM 670 N N . LEU A 1 84 ? 27.572 -0.230 -25.667 1.00 71.56 84 LEU A N 1
ATOM 671 C CA . LEU A 1 84 ? 27.414 -1.693 -25.680 1.00 71.56 84 LEU A CA 1
ATOM 672 C C . LEU A 1 84 ? 26.455 -2.150 -26.785 1.00 71.56 84 LEU A C 1
ATOM 674 O O . LEU A 1 84 ? 26.663 -3.202 -27.375 1.00 71.56 84 LEU A O 1
ATOM 678 N N . LEU A 1 85 ? 25.445 -1.332 -27.103 1.00 72.75 85 LEU A N 1
ATOM 679 C CA . LEU A 1 85 ? 24.562 -1.570 -28.243 1.00 72.75 85 LEU A CA 1
ATOM 680 C C . LEU A 1 85 ? 25.346 -1.503 -29.563 1.00 72.75 85 LEU A C 1
ATOM 682 O O . LEU A 1 85 ? 25.129 -2.338 -30.434 1.00 72.75 85 LEU A O 1
ATOM 686 N N . TYR A 1 86 ? 26.289 -0.559 -29.698 1.00 72.00 86 TYR A N 1
ATOM 687 C CA . TYR A 1 86 ? 27.196 -0.529 -30.847 1.00 72.00 86 TYR A CA 1
ATOM 688 C C . TYR A 1 86 ? 28.129 -1.743 -30.873 1.00 72.00 86 TYR A C 1
ATOM 690 O O . TYR A 1 86 ? 28.268 -2.329 -31.937 1.00 72.00 86 TYR A O 1
ATOM 698 N N . ASP A 1 87 ? 28.720 -2.165 -29.752 1.00 74.94 87 ASP A N 1
ATOM 699 C CA . ASP A 1 87 ? 29.611 -3.338 -29.732 1.00 74.94 87 ASP A CA 1
ATOM 700 C C . ASP A 1 87 ? 28.883 -4.638 -30.125 1.00 74.94 87 ASP A C 1
ATOM 702 O O . ASP A 1 87 ? 29.373 -5.379 -30.979 1.00 74.94 87 ASP A O 1
ATOM 706 N N . GLU A 1 88 ? 27.693 -4.896 -29.572 1.00 75.81 88 GLU A N 1
ATOM 707 C CA . GLU A 1 88 ? 26.880 -6.078 -29.906 1.00 75.81 88 GLU A CA 1
ATOM 708 C C . GLU A 1 88 ? 26.403 -6.043 -31.366 1.00 75.81 88 GLU A C 1
ATOM 710 O O . GLU A 1 88 ? 26.532 -7.030 -32.093 1.00 75.81 88 GLU A O 1
ATOM 715 N N . MET A 1 89 ? 25.937 -4.882 -31.840 1.00 73.62 89 MET A N 1
ATOM 716 C CA . MET A 1 89 ? 25.539 -4.713 -33.238 1.00 73.62 89 MET A CA 1
ATOM 717 C C . MET A 1 89 ? 26.731 -4.867 -34.188 1.00 73.62 89 MET A C 1
ATOM 719 O O . MET A 1 89 ? 26.604 -5.505 -35.228 1.00 73.62 89 MET A O 1
ATOM 723 N N . MET A 1 90 ? 27.903 -4.322 -33.853 1.00 73.81 90 MET A N 1
ATOM 724 C CA . MET A 1 90 ? 29.103 -4.427 -34.689 1.00 73.81 90 MET A CA 1
ATOM 725 C C . MET A 1 90 ? 29.612 -5.867 -34.784 1.00 73.81 90 MET A C 1
ATOM 727 O O . MET A 1 90 ? 30.115 -6.252 -35.838 1.00 73.81 90 MET A O 1
ATOM 731 N N . GLN A 1 91 ? 29.435 -6.680 -33.740 1.00 69.69 91 GLN A N 1
ATOM 732 C CA . GLN A 1 91 ? 29.719 -8.117 -33.793 1.00 69.69 91 GLN A CA 1
ATOM 733 C C . GLN A 1 91 ? 28.738 -8.861 -34.714 1.00 69.69 91 GLN A C 1
ATOM 735 O O . GLN A 1 91 ? 29.164 -9.687 -35.524 1.00 69.69 91 GLN A O 1
ATOM 740 N N . GLU A 1 92 ? 27.446 -8.528 -34.663 1.00 73.69 92 GLU A N 1
ATOM 741 C CA . GLU A 1 92 ? 26.429 -9.113 -35.547 1.00 73.69 92 GLU A CA 1
ATOM 742 C C . GLU A 1 92 ? 26.648 -8.705 -37.020 1.00 73.69 92 GLU A C 1
ATOM 744 O O . GLU A 1 92 ? 26.600 -9.544 -37.924 1.00 73.69 92 GLU A O 1
ATOM 749 N N . TYR A 1 93 ? 27.009 -7.442 -37.278 1.00 69.44 93 TYR A N 1
ATOM 750 C CA . TYR A 1 93 ? 27.383 -6.962 -38.613 1.00 69.44 93 TYR A CA 1
ATOM 751 C C . TYR A 1 93 ? 28.698 -7.558 -39.120 1.00 69.44 93 TYR A C 1
ATOM 753 O O . TYR A 1 93 ? 28.798 -7.832 -40.316 1.00 69.44 93 TYR A O 1
ATOM 761 N N . ALA A 1 94 ? 29.691 -7.783 -38.255 1.00 71.06 94 ALA A N 1
ATOM 762 C CA . ALA A 1 94 ? 30.937 -8.450 -38.633 1.00 71.06 94 ALA A CA 1
ATOM 763 C C . ALA A 1 94 ? 30.671 -9.885 -39.115 1.00 71.06 94 ALA A C 1
ATOM 765 O O . ALA A 1 94 ? 31.188 -10.294 -40.154 1.00 71.06 94 ALA A O 1
ATOM 766 N N . TRP A 1 95 ? 29.782 -10.609 -38.432 1.00 65.19 95 TRP A N 1
ATOM 767 C CA . TRP A 1 95 ? 29.364 -11.951 -38.834 1.00 65.19 95 TRP A CA 1
ATOM 768 C C . TRP A 1 95 ? 28.577 -11.949 -40.157 1.00 65.19 95 TRP A C 1
ATOM 770 O O . TRP A 1 95 ? 28.857 -12.742 -41.058 1.00 65.19 95 TRP A O 1
ATOM 780 N N . LEU A 1 96 ? 27.647 -11.002 -40.337 1.00 63.56 96 LEU A N 1
ATOM 781 C CA . LEU A 1 96 ? 26.927 -10.807 -41.605 1.00 63.56 96 LEU A CA 1
ATOM 782 C C . LEU A 1 96 ? 27.861 -10.409 -42.760 1.00 63.56 96 LEU A C 1
ATOM 784 O O . LEU A 1 96 ? 27.616 -10.774 -43.913 1.00 63.56 96 LEU A O 1
ATOM 788 N N . PHE A 1 97 ? 28.932 -9.669 -42.477 1.00 63.56 97 PHE A N 1
ATOM 789 C CA . PHE A 1 97 ? 29.936 -9.289 -43.466 1.00 63.56 97 PHE A CA 1
ATOM 790 C C . PHE A 1 97 ? 30.778 -10.496 -43.907 1.00 63.56 97 PHE A C 1
ATOM 792 O O . PHE A 1 97 ? 30.951 -10.700 -45.111 1.00 63.56 97 PHE A O 1
ATOM 799 N N . GLU A 1 98 ? 31.205 -11.356 -42.974 1.00 65.81 98 GLU A N 1
ATOM 800 C CA . GLU A 1 98 ? 31.884 -12.618 -43.307 1.00 65.81 98 GLU A CA 1
ATOM 801 C C . GLU A 1 98 ? 30.988 -13.558 -44.127 1.00 65.81 98 GLU A C 1
ATOM 803 O O . GLU A 1 98 ? 31.431 -14.127 -45.127 1.00 65.81 98 GLU A O 1
ATOM 808 N N . GLN A 1 99 ? 29.696 -13.655 -43.798 1.00 61.81 99 GLN A N 1
ATOM 809 C CA . GLN A 1 99 ? 28.756 -14.449 -44.592 1.00 61.81 99 GLN A CA 1
ATOM 810 C C . GLN A 1 99 ? 28.534 -13.893 -46.004 1.00 61.81 99 GLN A C 1
ATOM 812 O O . GLN A 1 99 ? 28.461 -14.663 -46.963 1.00 61.81 99 GLN A O 1
ATOM 817 N N . ARG A 1 100 ? 28.459 -12.565 -46.174 1.00 61.00 100 ARG A N 1
ATOM 818 C CA . ARG A 1 100 ? 28.306 -11.947 -47.504 1.00 61.00 100 ARG A CA 1
ATOM 819 C C . ARG A 1 100 ? 29.536 -12.158 -48.381 1.00 61.00 100 ARG A C 1
ATOM 821 O O . ARG A 1 100 ? 29.365 -12.416 -49.571 1.00 61.00 100 ARG A O 1
ATOM 828 N N . LEU A 1 101 ? 30.746 -12.103 -47.823 1.00 59.50 101 LEU A N 1
ATOM 829 C CA . LEU A 1 101 ? 31.966 -12.405 -48.575 1.00 59.50 101 LEU A CA 1
ATOM 830 C C . LEU A 1 101 ? 32.016 -13.872 -49.016 1.00 59.50 101 LEU A C 1
ATOM 832 O O . LEU A 1 101 ? 32.378 -14.129 -50.159 1.00 59.50 101 LEU A O 1
ATOM 836 N N . LEU A 1 102 ? 31.578 -14.818 -48.178 1.00 58.88 102 LEU A N 1
ATOM 837 C CA . LEU A 1 102 ? 31.497 -16.237 -48.547 1.00 58.88 102 LEU A CA 1
ATOM 838 C C . LEU A 1 102 ? 30.445 -16.507 -49.629 1.00 58.88 102 LEU A C 1
ATOM 840 O O . LEU A 1 102 ? 30.726 -17.243 -50.567 1.00 58.88 102 LEU A O 1
ATOM 844 N N . VAL A 1 103 ? 29.263 -15.886 -49.563 1.00 61.72 103 VAL A N 1
ATOM 845 C CA . VAL A 1 103 ? 28.230 -16.020 -50.610 1.00 61.72 103 VAL A CA 1
ATOM 846 C C . VAL A 1 103 ? 28.710 -15.437 -51.944 1.00 61.72 103 VAL A C 1
ATOM 848 O O . VAL A 1 103 ? 28.469 -16.023 -53.001 1.00 61.72 103 VAL A O 1
ATOM 851 N N . ILE A 1 104 ? 29.425 -14.310 -51.910 1.00 59.34 104 ILE A N 1
ATOM 852 C CA . ILE A 1 104 ? 30.035 -13.686 -53.091 1.00 59.34 104 ILE A CA 1
ATOM 853 C C . ILE A 1 104 ? 31.186 -14.550 -53.648 1.00 59.34 104 ILE A C 1
ATOM 855 O O . ILE A 1 104 ? 31.262 -14.762 -54.853 1.00 59.34 104 ILE A O 1
ATOM 859 N N . LEU A 1 105 ? 32.040 -15.124 -52.795 1.00 58.03 105 LEU A N 1
ATOM 860 C CA . LEU A 1 105 ? 33.102 -16.045 -53.221 1.00 58.03 105 LEU A CA 1
ATOM 861 C C . LEU A 1 105 ? 32.537 -17.342 -53.817 1.00 58.03 105 LEU A C 1
ATOM 863 O O . LEU A 1 105 ? 32.982 -17.765 -54.877 1.00 58.03 105 LEU A O 1
ATOM 867 N N . ILE A 1 106 ? 31.523 -17.943 -53.187 1.00 60.50 106 ILE A N 1
ATOM 868 C CA . ILE A 1 106 ? 30.857 -19.163 -53.671 1.00 60.50 106 ILE A CA 1
ATOM 869 C C . ILE A 1 106 ? 30.131 -18.906 -55.002 1.00 60.50 106 ILE A C 1
ATOM 871 O O . ILE A 1 106 ? 30.097 -19.787 -55.857 1.00 60.50 106 ILE A O 1
ATOM 875 N N . SER A 1 107 ? 29.582 -17.704 -55.215 1.00 58.16 107 SER A N 1
ATOM 876 C CA . SER A 1 107 ? 28.961 -17.327 -56.496 1.00 58.16 107 SER A CA 1
ATOM 877 C C . SER A 1 107 ? 29.966 -16.970 -57.598 1.00 58.16 107 SER A C 1
ATOM 879 O O . SER A 1 107 ? 29.619 -17.103 -58.767 1.00 58.16 107 SER A O 1
ATOM 881 N N . MET A 1 108 ? 31.202 -16.592 -57.255 1.00 65.88 108 MET A N 1
ATOM 882 C CA . MET A 1 108 ? 32.306 -16.384 -58.208 1.00 65.88 108 MET A CA 1
ATOM 883 C C . MET A 1 108 ? 33.090 -17.666 -58.553 1.00 65.88 108 MET A C 1
ATOM 885 O O . MET A 1 108 ? 33.912 -17.648 -59.464 1.00 65.88 108 MET A O 1
ATOM 889 N N . LEU A 1 109 ? 32.846 -18.773 -57.845 1.00 65.12 109 LEU A N 1
ATOM 890 C CA . LEU A 1 109 ? 33.467 -20.091 -58.056 1.00 65.12 109 LEU A CA 1
ATOM 891 C C . LEU A 1 109 ? 32.601 -21.052 -58.900 1.00 65.12 109 LEU A C 1
ATOM 893 O O . LEU A 1 109 ? 32.846 -22.260 -58.895 1.00 65.12 109 LEU A O 1
ATOM 897 N N . ARG A 1 110 ? 31.590 -20.531 -59.608 1.00 59.62 110 ARG A N 1
ATOM 898 C CA . ARG A 1 110 ? 30.705 -21.286 -60.507 1.00 59.62 110 ARG A CA 1
ATOM 899 C C . ARG A 1 110 ? 30.993 -21.013 -61.975 1.00 59.62 110 ARG A C 1
ATOM 901 O O . ARG A 1 110 ? 31.261 -19.839 -62.304 1.00 59.62 110 ARG A O 1
#

InterPro domains:
  IPR001387 Cro/C1-type, helix-turn-helix domain [PF01381] (28-66)
  IPR001387 Cro/C1-type, helix-turn-helix domain [PS50943] (28-70)
  IPR001387 Cro/C1-type, helix-turn-helix domain [cd00093] (28-70)
  IPR010982 Lambda repressor-like, DNA-binding domain superfamily [G3DSA:1.10.260.40] (17-79)
  IPR010982 Lambda repressor-like, DNA-binding domain superfamily [SSF47413] (14-68)

Sequence (110 aa):
MARTPGIRVSPEHIQTVKQTLYRRFPRQIDLAEAVGVSRSTVTSYFNGKPVSPTNFIEISNKLGLNWQAISYRQINKFEPNPLLLYDEMMQEYAWLFEQRLLVILISMLR

Radius of gyration: 26.4 Å; chains: 1; bounding box: 51×29×73 Å

pLDDT: mean 84.87, std 16.08, range [44.34, 98.5]

Foldseek 3Di:
DDDDWFWEFAPVCLVVLVVLCVVQDVDLVRLCVVLVHDSVLSVCRSVRHGDHPSSLVSSCVSSVHDSVVGIDDPPPPPPPPVVVVCVVVVVVVVVVVVVVVVVVVVVVVD